Protein AF-A0A1K1P0N5-F1 (afdb_monomer_lite)

Radius of gyration: 18.88 Å; chains: 1; bounding box: 40×19×65 Å

pLDDT: mean 88.54, std 9.33, range [47.31, 95.0]

Structure (mmCIF, N/CA/C/O backbone):
data_AF-A0A1K1P0N5-F1
#
_entry.id   AF-A0A1K1P0N5-F1
#
loop_
_atom_site.group_PDB
_atom_site.id
_atom_site.type_symbol
_atom_site.label_atom_id
_atom_site.label_alt_id
_atom_site.label_comp_id
_atom_site.label_asym_id
_atom_site.label_entity_id
_atom_site.label_seq_id
_atom_site.pdbx_PDB_ins_code
_atom_site.Cartn_x
_atom_site.Cartn_y
_atom_site.Cartn_z
_atom_site.occupancy
_atom_site.B_iso_or_equiv
_atom_site.auth_seq_id
_atom_site.auth_comp_id
_atom_site.auth_asym_id
_atom_site.auth_atom_id
_atom_site.pdbx_PDB_model_num
ATOM 1 N N . MET A 1 1 ? 5.781 -5.994 2.901 1.00 82.88 1 MET A N 1
ATOM 2 C CA . MET A 1 1 ? 4.470 -6.267 2.259 1.00 82.88 1 MET A CA 1
ATOM 3 C C . MET A 1 1 ? 4.396 -5.534 0.919 1.00 82.88 1 MET A C 1
ATOM 5 O O . MET A 1 1 ? 4.981 -4.461 0.824 1.00 82.88 1 MET A O 1
ATOM 9 N N . LYS A 1 2 ? 3.709 -6.087 -0.092 1.00 89.88 2 LYS A N 1
ATOM 10 C CA . LYS A 1 2 ? 3.455 -5.442 -1.394 1.00 89.88 2 LYS A CA 1
ATOM 11 C C . LYS A 1 2 ? 2.007 -5.691 -1.821 1.00 89.88 2 LYS A C 1
ATOM 13 O O . LYS A 1 2 ? 1.591 -6.843 -1.866 1.00 89.88 2 LYS A O 1
ATOM 18 N N . ILE A 1 3 ? 1.262 -4.627 -2.107 1.00 90.62 3 ILE A N 1
ATOM 19 C CA . ILE A 1 3 ? -0.130 -4.661 -2.571 1.00 90.62 3 ILE A CA 1
ATOM 20 C C . ILE A 1 3 ? -0.167 -4.015 -3.949 1.00 90.62 3 ILE A C 1
ATOM 22 O O . ILE A 1 3 ? 0.215 -2.853 -4.100 1.00 90.62 3 ILE A O 1
ATOM 26 N N . GLN A 1 4 ? -0.611 -4.768 -4.948 1.00 92.44 4 GLN A N 1
ATOM 27 C CA . GLN A 1 4 ? -0.880 -4.228 -6.273 1.00 92.44 4 GLN A CA 1
ATOM 28 C C . GLN A 1 4 ? -2.214 -3.483 -6.263 1.00 92.44 4 GLN A C 1
ATOM 30 O O . GLN A 1 4 ? -3.205 -3.999 -5.754 1.00 92.44 4 GLN A O 1
ATOM 35 N N . VAL A 1 5 ? -2.212 -2.264 -6.791 1.00 91.69 5 VAL A N 1
ATOM 36 C CA . VAL A 1 5 ? -3.387 -1.390 -6.886 1.00 91.69 5 VAL A CA 1
ATOM 37 C C . VAL A 1 5 ? -3.875 -1.345 -8.329 1.00 91.69 5 VAL A C 1
ATOM 39 O O . VAL A 1 5 ? -5.053 -1.526 -8.589 1.00 91.69 5 VAL A O 1
ATOM 42 N N . GLU A 1 6 ? -2.956 -1.140 -9.265 1.00 90.00 6 GLU A N 1
ATOM 43 C CA . GLU A 1 6 ? -3.178 -1.255 -10.709 1.00 90.00 6 GLU A CA 1
ATOM 44 C C . GLU A 1 6 ? -1.932 -1.918 -11.320 1.00 90.00 6 GLU A C 1
ATOM 46 O O . GLU A 1 6 ? -0.969 -2.201 -10.601 1.00 90.00 6 GLU A O 1
ATOM 51 N N . ASP A 1 7 ? -1.919 -2.157 -12.632 1.00 88.31 7 ASP A N 1
ATOM 52 C CA . ASP A 1 7 ? -0.825 -2.848 -13.338 1.00 88.31 7 ASP A CA 1
ATOM 53 C C . ASP A 1 7 ? 0.574 -2.324 -12.966 1.00 88.31 7 ASP A C 1
ATOM 55 O O . ASP A 1 7 ? 1.499 -3.103 -12.708 1.00 88.31 7 ASP A O 1
ATOM 59 N N . ASP A 1 8 ? 0.715 -1.001 -12.858 1.00 91.69 8 ASP A N 1
ATOM 60 C CA . ASP A 1 8 ? 1.977 -0.326 -12.571 1.00 91.69 8 ASP A CA 1
ATOM 61 C C . ASP A 1 8 ? 2.014 0.420 -11.223 1.00 91.69 8 ASP A C 1
ATOM 63 O O . ASP A 1 8 ? 3.042 1.010 -10.882 1.00 91.69 8 ASP A O 1
ATOM 67 N N . LEU A 1 9 ? 0.942 0.371 -10.423 1.00 94.06 9 LEU A N 1
ATOM 68 C CA . LEU A 1 9 ? 0.794 1.130 -9.175 1.00 94.06 9 LEU A CA 1
ATOM 69 C C . LEU A 1 9 ? 0.712 0.198 -7.963 1.00 94.06 9 LEU A C 1
ATOM 71 O O . LEU A 1 9 ? -0.132 -0.692 -7.908 1.00 94.06 9 LEU A O 1
ATOM 75 N N . TYR A 1 10 ? 1.559 0.434 -6.961 1.00 94.88 10 TYR A N 1
ATOM 76 C CA . TYR A 1 10 ? 1.703 -0.455 -5.808 1.00 94.88 10 TYR A CA 1
ATOM 77 C C . TYR A 1 10 ? 1.815 0.317 -4.496 1.00 94.88 10 TYR A C 1
ATOM 79 O O . TYR A 1 10 ? 2.412 1.394 -4.448 1.00 94.88 10 TYR A O 1
ATOM 87 N N . ILE A 1 11 ? 1.306 -0.281 -3.419 1.00 94.44 11 ILE A N 1
ATOM 88 C CA . ILE A 1 11 ? 1.628 0.098 -2.041 1.00 94.44 11 ILE A CA 1
ATOM 89 C C . ILE A 1 11 ? 2.640 -0.912 -1.511 1.00 94.44 11 ILE A C 1
ATOM 91 O O . ILE A 1 11 ? 2.392 -2.118 -1.517 1.00 94.44 11 ILE A O 1
ATOM 95 N N . GLU A 1 12 ? 3.775 -0.433 -1.028 1.00 94.06 12 GLU A N 1
ATOM 96 C CA . GLU A 1 12 ? 4.819 -1.267 -0.444 1.00 94.06 12 GLU A CA 1
ATOM 97 C C . GLU A 1 12 ? 5.156 -0.813 0.970 1.00 94.06 12 GLU A C 1
ATOM 99 O O . GLU A 1 12 ? 5.026 0.358 1.317 1.00 94.06 12 GLU A O 1
ATOM 104 N N . ASP A 1 13 ? 5.594 -1.759 1.791 1.00 91.50 13 ASP A N 1
ATOM 105 C CA . ASP A 1 13 ? 6.204 -1.450 3.080 1.00 91.50 13 ASP A CA 1
ATOM 106 C C . ASP A 1 13 ? 7.539 -0.725 2.856 1.00 91.50 13 ASP A C 1
ATOM 108 O O . ASP A 1 13 ? 8.342 -1.111 1.997 1.00 91.50 13 ASP A O 1
ATOM 112 N N . SER A 1 14 ? 7.754 0.360 3.590 1.00 82.50 14 SER A N 1
ATOM 113 C CA . SER A 1 14 ? 8.961 1.162 3.489 1.00 82.50 14 SER A CA 1
ATOM 114 C C . SER A 1 14 ? 10.109 0.454 4.199 1.00 82.50 14 SER A C 1
ATOM 116 O O . SER A 1 14 ? 10.193 0.471 5.425 1.00 82.50 14 SER A O 1
ATOM 118 N N . SER A 1 15 ? 11.086 -0.049 3.441 1.00 72.12 15 SER A N 1
ATOM 119 C CA . SER A 1 15 ? 12.319 -0.638 3.999 1.00 72.12 15 SER A CA 1
ATOM 120 C C . SER A 1 15 ? 13.144 0.330 4.863 1.00 72.12 15 SER A C 1
ATOM 122 O O . SER A 1 15 ? 14.054 -0.086 5.571 1.00 72.12 15 SER A O 1
ATOM 124 N N . THR A 1 16 ? 12.829 1.623 4.810 1.00 73.06 16 THR A N 1
ATOM 125 C CA . THR A 1 16 ? 13.445 2.707 5.587 1.00 73.06 16 THR A CA 1
ATOM 126 C C . THR A 1 16 ? 12.711 3.040 6.894 1.00 73.06 16 THR A C 1
ATOM 128 O O . THR A 1 16 ? 13.120 3.962 7.590 1.00 73.06 16 THR A O 1
ATOM 131 N N . GLY A 1 17 ? 11.633 2.324 7.242 1.00 68.00 17 GLY A N 1
ATOM 132 C CA . GLY A 1 17 ? 10.940 2.464 8.532 1.00 68.00 17 GLY A CA 1
ATOM 133 C C . GLY A 1 17 ? 9.881 3.573 8.618 1.00 68.00 17 GLY A C 1
ATOM 134 O O . GLY A 1 17 ? 9.309 3.781 9.681 1.00 68.00 17 GLY A O 1
ATOM 135 N N . PHE A 1 18 ? 9.568 4.269 7.519 1.00 65.19 18 PHE A N 1
ATOM 136 C CA . PHE A 1 18 ? 8.565 5.351 7.492 1.00 65.19 18 PHE A CA 1
ATOM 137 C C . PHE A 1 18 ? 7.103 4.881 7.335 1.00 65.19 18 PHE A C 1
ATOM 139 O O . PHE A 1 18 ? 6.225 5.709 7.095 1.00 65.19 18 PHE A O 1
ATOM 146 N N . GLY A 1 19 ? 6.828 3.578 7.440 1.00 88.19 19 GLY A N 1
ATOM 147 C CA . GLY A 1 19 ? 5.501 3.002 7.211 1.00 88.19 19 GLY A CA 1
ATOM 148 C C . GLY A 1 19 ? 5.356 2.452 5.794 1.00 88.19 19 GLY A C 1
ATOM 149 O O . GLY A 1 19 ? 5.955 1.435 5.465 1.00 88.19 19 GLY A O 1
ATOM 150 N N . PHE A 1 20 ? 4.573 3.113 4.945 1.00 92.94 20 PHE A N 1
ATOM 151 C CA . PHE A 1 20 ? 4.179 2.637 3.617 1.00 92.94 20 PHE A CA 1
ATOM 152 C C . PHE A 1 20 ? 4.515 3.649 2.518 1.00 92.94 20 PHE A C 1
ATOM 154 O O . PHE A 1 20 ? 4.423 4.864 2.706 1.00 92.94 20 PHE A O 1
ATOM 161 N N . VAL A 1 21 ? 4.853 3.145 1.335 1.00 94.25 21 VAL A N 1
ATOM 162 C CA . VAL A 1 21 ? 5.198 3.942 0.155 1.00 94.25 21 VAL A CA 1
ATOM 163 C C . VAL A 1 21 ? 4.328 3.554 -1.029 1.00 94.25 21 VAL A C 1
ATOM 165 O O . VAL A 1 21 ? 4.077 2.377 -1.272 1.00 94.25 21 VAL A O 1
ATOM 168 N N . ILE A 1 22 ? 3.881 4.548 -1.793 1.00 94.31 22 ILE A N 1
ATOM 169 C CA . ILE A 1 22 ? 3.199 4.322 -3.068 1.00 94.31 22 ILE A CA 1
ATOM 170 C C . ILE A 1 22 ? 4.238 4.435 -4.180 1.00 94.31 22 ILE A C 1
ATOM 172 O O . ILE A 1 22 ? 4.887 5.475 -4.328 1.00 94.31 22 ILE A O 1
ATOM 176 N N . LYS A 1 23 ? 4.394 3.372 -4.966 1.00 94.38 23 LYS A N 1
ATOM 177 C CA . LYS A 1 23 ? 5.347 3.292 -6.074 1.00 94.38 23 LYS A CA 1
ATOM 178 C C . LYS A 1 23 ? 4.625 3.106 -7.394 1.00 94.38 23 LYS A C 1
ATOM 180 O O . LYS A 1 23 ? 3.700 2.303 -7.490 1.00 94.38 23 LYS A O 1
ATOM 185 N N . LYS A 1 24 ? 5.117 3.804 -8.415 1.00 94.44 24 LYS A N 1
ATOM 186 C CA . LYS A 1 24 ? 4.779 3.536 -9.810 1.00 94.44 24 LYS A CA 1
ATOM 187 C C . LYS A 1 24 ? 5.965 2.892 -10.508 1.00 94.44 24 LYS A C 1
ATOM 189 O O . LYS A 1 24 ? 7.040 3.494 -10.556 1.00 94.44 24 LYS A O 1
ATOM 194 N N . TYR A 1 25 ? 5.780 1.674 -10.986 1.00 93.25 25 TYR A N 1
ATOM 195 C CA . TYR A 1 25 ? 6.802 0.895 -11.667 1.00 93.25 25 TYR A CA 1
ATOM 196 C C . TYR A 1 25 ? 6.798 1.219 -13.159 1.00 93.25 25 TYR A C 1
ATOM 198 O O . TYR A 1 25 ? 5.745 1.348 -13.770 1.00 93.25 25 TYR A O 1
ATOM 206 N N . ALA A 1 26 ? 7.977 1.387 -13.748 1.00 90.00 26 ALA A N 1
ATOM 207 C CA . ALA A 1 26 ? 8.092 1.416 -15.198 1.00 90.00 26 ALA A CA 1
ATOM 208 C C . ALA A 1 26 ? 8.179 -0.025 -15.728 1.00 90.00 26 ALA A C 1
ATOM 210 O O . ALA A 1 26 ? 8.614 -0.915 -14.984 1.00 90.00 26 ALA A O 1
ATOM 211 N N . PRO A 1 27 ? 7.831 -0.262 -17.005 1.00 87.31 27 PRO A N 1
ATOM 212 C CA . PRO A 1 27 ? 8.144 -1.523 -17.661 1.00 87.31 27 PRO A CA 1
ATOM 213 C C . PRO A 1 27 ? 9.636 -1.869 -17.501 1.00 87.31 27 PRO A C 1
ATOM 215 O O . PRO A 1 27 ? 10.472 -0.954 -17.523 1.00 87.31 27 PRO A O 1
ATOM 218 N N . PRO A 1 28 ? 9.989 -3.157 -17.339 1.00 88.38 28 PRO A N 1
ATOM 219 C CA . PRO A 1 28 ? 11.383 -3.580 -17.312 1.00 88.38 28 PRO A CA 1
ATOM 220 C C . PRO A 1 28 ? 12.120 -3.092 -18.560 1.00 88.38 28 PRO A C 1
ATOM 222 O O . PRO A 1 28 ? 11.577 -3.127 -19.665 1.00 88.38 28 PRO A O 1
ATOM 225 N N . ARG A 1 29 ? 13.357 -2.631 -18.381 1.00 90.75 29 ARG A N 1
ATOM 226 C CA . ARG A 1 29 ? 14.247 -2.271 -19.490 1.00 90.75 29 ARG A CA 1
ATOM 227 C C . ARG A 1 29 ? 15.544 -3.054 -19.373 1.00 90.75 29 ARG A C 1
ATOM 229 O O . ARG A 1 29 ? 16.055 -3.198 -18.264 1.00 90.75 29 ARG A O 1
ATOM 236 N N . PHE A 1 30 ? 16.105 -3.480 -20.496 1.00 91.38 30 PHE A N 1
ATOM 237 C CA . PHE A 1 30 ? 17.421 -4.107 -20.507 1.00 91.38 30 PHE A CA 1
ATOM 238 C C . PHE A 1 30 ? 18.509 -3.051 -20.254 1.00 91.38 30 PHE A C 1
ATOM 240 O O . PHE A 1 30 ? 18.537 -2.004 -20.905 1.00 91.38 30 PHE A O 1
ATOM 247 N N . ASP A 1 31 ? 19.372 -3.285 -19.267 1.00 92.81 31 ASP A N 1
ATOM 248 C CA . ASP A 1 31 ? 20.541 -2.454 -18.973 1.00 92.81 31 ASP A CA 1
ATOM 249 C C . ASP A 1 31 ? 21.779 -3.121 -19.580 1.00 92.81 31 ASP A C 1
ATOM 251 O O . ASP A 1 31 ? 22.324 -4.069 -19.014 1.00 92.81 31 ASP A O 1
ATOM 255 N N . GLU A 1 32 ? 22.214 -2.632 -20.744 1.00 92.88 32 GLU A N 1
ATOM 256 C CA . GLU A 1 32 ? 23.343 -3.200 -21.496 1.00 92.88 32 GLU A CA 1
ATOM 257 C C . GLU A 1 32 ? 24.652 -3.201 -20.698 1.00 92.88 32 GLU A C 1
ATOM 259 O O . GLU A 1 32 ? 25.435 -4.142 -20.805 1.00 92.88 32 GLU A O 1
ATOM 264 N N . ALA A 1 33 ? 24.876 -2.194 -19.847 1.00 92.12 33 ALA A N 1
ATOM 265 C CA . ALA A 1 33 ? 26.087 -2.106 -19.033 1.00 92.12 33 ALA A CA 1
ATOM 266 C C . ALA A 1 33 ? 26.121 -3.174 -17.931 1.00 92.12 33 ALA A C 1
ATOM 268 O O . ALA A 1 33 ? 27.195 -3.582 -17.490 1.00 92.12 33 ALA A O 1
ATOM 269 N N . LYS A 1 34 ? 24.947 -3.622 -17.476 1.00 89.19 34 LYS A N 1
ATOM 270 C CA . LYS A 1 34 ? 24.804 -4.674 -16.462 1.00 89.19 34 LYS A CA 1
ATOM 271 C C . LYS A 1 34 ? 24.459 -6.040 -17.052 1.00 89.19 34 LYS A C 1
ATOM 273 O O . LYS A 1 34 ? 24.436 -7.011 -16.304 1.00 89.19 34 LYS A O 1
ATOM 278 N N . GLY A 1 35 ? 24.175 -6.116 -18.353 1.00 94.44 35 GLY A N 1
ATOM 279 C CA . GLY A 1 35 ? 23.774 -7.341 -19.044 1.00 94.44 35 GLY A CA 1
ATOM 280 C C . GLY A 1 35 ? 22.502 -7.983 -18.480 1.00 94.44 35 GLY A C 1
ATOM 281 O O . GLY A 1 35 ? 22.382 -9.204 -18.515 1.00 94.44 35 GLY A O 1
ATOM 282 N N . GLN A 1 36 ? 21.583 -7.195 -17.912 1.00 91.69 36 GLN A N 1
ATOM 283 C CA . GLN A 1 36 ? 20.379 -7.715 -17.255 1.00 91.69 36 GLN A CA 1
ATOM 284 C C . GLN A 1 36 ? 19.191 -6.755 -17.366 1.00 91.69 36 GLN A C 1
ATOM 286 O O . GLN A 1 36 ? 19.365 -5.538 -17.470 1.00 91.69 36 GLN A O 1
ATOM 291 N N . ASP A 1 37 ? 17.977 -7.295 -17.258 1.00 91.56 37 ASP A N 1
ATOM 292 C CA . ASP A 1 37 ? 16.769 -6.486 -17.116 1.00 91.56 37 ASP A CA 1
ATOM 293 C C . ASP A 1 37 ? 16.741 -5.776 -15.763 1.00 91.56 37 ASP A C 1
ATOM 295 O O . ASP A 1 37 ? 16.935 -6.372 -14.701 1.00 91.56 37 ASP A O 1
ATOM 299 N N . VAL A 1 38 ? 16.465 -4.475 -15.796 1.00 91.69 38 VAL A N 1
ATOM 300 C CA . VAL A 1 38 ? 16.308 -3.650 -14.604 1.00 91.69 38 VAL A CA 1
ATOM 301 C C . VAL A 1 38 ? 14.881 -3.146 -14.499 1.00 91.69 38 VAL A C 1
ATOM 303 O O . VAL A 1 38 ? 14.284 -2.626 -15.443 1.00 91.69 38 VAL A O 1
ATOM 306 N N . THR A 1 39 ? 14.340 -3.272 -13.295 1.00 88.88 39 THR A N 1
ATOM 307 C CA . THR A 1 39 ? 13.049 -2.699 -12.932 1.00 88.88 39 THR A CA 1
ATOM 308 C C . THR A 1 39 ? 13.286 -1.348 -12.272 1.00 88.88 39 THR A C 1
ATOM 310 O O . THR A 1 39 ? 13.994 -1.256 -11.267 1.00 88.88 39 THR A O 1
ATOM 313 N N . THR A 1 40 ? 12.691 -0.289 -12.813 1.00 90.75 40 THR A N 1
ATOM 314 C CA . THR A 1 40 ? 12.755 1.050 -12.219 1.00 90.75 40 THR A CA 1
ATOM 315 C C . THR A 1 40 ? 11.397 1.442 -11.651 1.00 90.75 40 THR A C 1
ATOM 317 O O . THR A 1 40 ? 10.349 0.963 -12.083 1.00 90.75 40 THR A O 1
ATOM 320 N N . HIS A 1 41 ? 11.408 2.295 -10.632 1.00 92.62 41 HIS A N 1
ATOM 321 C CA . HIS A 1 41 ? 10.185 2.805 -10.028 1.00 92.62 41 HIS A CA 1
ATOM 322 C C . HIS A 1 41 ? 10.370 4.241 -9.558 1.00 92.62 41 HIS A C 1
ATOM 324 O O . HIS A 1 41 ? 11.480 4.679 -9.254 1.00 92.62 41 HIS A O 1
ATOM 330 N N . LYS A 1 42 ? 9.252 4.958 -9.464 1.00 93.06 42 LYS A N 1
ATOM 331 C CA . LYS A 1 42 ? 9.170 6.281 -8.855 1.00 93.06 42 LYS A CA 1
ATOM 332 C C . LYS A 1 42 ? 8.334 6.201 -7.586 1.00 93.06 42 LYS A C 1
ATOM 334 O O . LYS A 1 42 ? 7.229 5.658 -7.604 1.00 93.06 42 LYS A O 1
ATOM 339 N N . ILE A 1 43 ? 8.847 6.772 -6.499 1.00 92.75 43 ILE A N 1
ATOM 340 C CA . ILE A 1 43 ? 8.067 6.989 -5.278 1.00 92.75 43 ILE A CA 1
ATOM 341 C C . ILE A 1 43 ? 7.123 8.167 -5.534 1.00 92.75 43 ILE A C 1
ATOM 343 O O . ILE A 1 43 ? 7.568 9.255 -5.900 1.00 92.75 43 ILE A O 1
ATOM 347 N N . ILE A 1 44 ? 5.822 7.932 -5.377 1.00 94.06 44 ILE A N 1
ATOM 348 C CA . ILE A 1 44 ? 4.780 8.950 -5.542 1.00 94.06 44 ILE A CA 1
ATOM 349 C C . ILE A 1 44 ? 4.550 9.680 -4.220 1.00 94.06 44 ILE A C 1
ATOM 351 O O . ILE A 1 44 ? 4.522 10.907 -4.188 1.00 94.06 44 ILE A O 1
ATOM 355 N N . ALA A 1 45 ? 4.375 8.924 -3.136 1.00 92.75 45 ALA A N 1
ATOM 356 C CA . ALA A 1 45 ? 4.063 9.459 -1.817 1.00 92.75 45 ALA A CA 1
ATOM 357 C C . ALA A 1 45 ? 4.396 8.444 -0.712 1.00 92.75 45 ALA A C 1
ATOM 359 O O . ALA A 1 45 ? 4.463 7.240 -0.969 1.00 92.75 45 ALA A O 1
ATOM 360 N N . ASN A 1 46 ? 4.570 8.942 0.514 1.00 93.25 46 ASN A N 1
ATOM 361 C CA . ASN A 1 46 ? 4.867 8.152 1.712 1.00 93.25 46 ASN A CA 1
ATOM 362 C C . ASN A 1 46 ? 3.796 8.407 2.779 1.00 93.25 46 ASN A C 1
ATOM 364 O O . ASN A 1 46 ? 3.352 9.544 2.943 1.00 93.25 46 ASN A O 1
ATOM 368 N N . PHE A 1 47 ? 3.413 7.372 3.524 1.00 92.81 47 PHE A N 1
ATOM 369 C CA . PHE A 1 47 ? 2.397 7.441 4.572 1.00 92.81 47 PHE A CA 1
ATOM 370 C C . PHE A 1 47 ? 2.785 6.577 5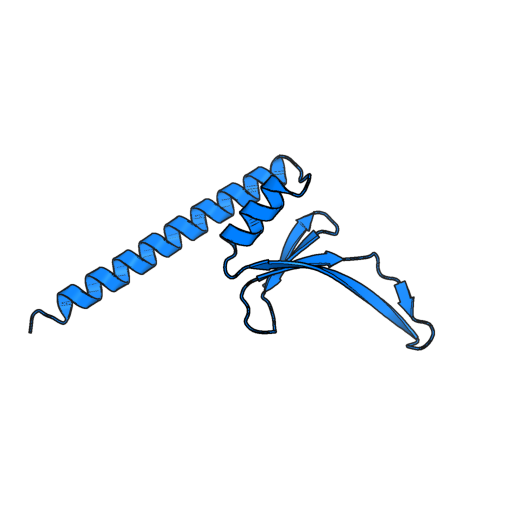.761 1.00 92.81 47 PHE A C 1
ATOM 372 O O . PHE A 1 47 ? 3.330 5.496 5.602 1.00 92.81 47 PHE A O 1
ATOM 379 N N . GLN A 1 48 ? 2.404 7.007 6.960 1.00 91.62 48 GLN A N 1
ATOM 380 C CA . GLN A 1 48 ? 2.625 6.220 8.176 1.00 91.62 48 GLN A CA 1
ATOM 381 C C . GLN A 1 48 ? 1.680 5.014 8.288 1.00 91.62 48 GLN A C 1
ATOM 383 O O . GLN A 1 48 ? 1.943 4.093 9.052 1.00 91.62 48 GLN A O 1
ATOM 388 N N . SER A 1 49 ? 0.567 5.008 7.548 1.00 90.94 49 SER A N 1
ATOM 389 C CA . SER A 1 49 ? -0.455 3.969 7.656 1.00 90.94 49 SER A CA 1
ATOM 390 C C . SER A 1 49 ? -1.041 3.583 6.301 1.00 90.94 49 SER A C 1
ATOM 392 O O . SER A 1 49 ? -1.195 4.414 5.400 1.00 90.94 49 SER A O 1
ATOM 394 N N . LEU A 1 50 ? -1.419 2.310 6.183 1.00 90.62 50 LEU A N 1
ATOM 395 C CA . LEU A 1 50 ? -2.052 1.757 4.992 1.00 90.62 50 LEU A CA 1
ATOM 396 C C . LEU A 1 50 ? -3.399 2.443 4.660 1.00 90.62 50 LEU A C 1
ATOM 398 O O . LEU A 1 50 ? -3.604 2.779 3.492 1.00 90.62 50 LEU A O 1
ATOM 402 N N . PRO A 1 51 ? -4.276 2.778 5.634 1.00 93.06 51 PRO A N 1
ATOM 403 C CA . PRO A 1 51 ? -5.448 3.620 5.376 1.00 93.06 51 PRO A CA 1
ATOM 404 C C . PRO A 1 51 ? -5.118 4.983 4.747 1.00 93.06 51 PRO A C 1
ATOM 406 O O . PRO A 1 51 ? -5.889 5.484 3.927 1.00 93.06 51 PRO A O 1
ATOM 409 N N . GLY A 1 52 ? -3.976 5.584 5.106 1.00 93.25 52 GLY A N 1
ATOM 410 C CA . GLY A 1 52 ? -3.492 6.824 4.497 1.00 93.25 52 GLY A CA 1
ATOM 411 C C . GLY A 1 52 ? -3.159 6.648 3.015 1.00 93.25 52 GLY A C 1
ATOM 412 O O . GLY A 1 52 ? -3.625 7.436 2.189 1.00 93.25 52 GLY A O 1
ATOM 413 N N . CYS A 1 53 ? -2.443 5.571 2.669 1.00 94.06 53 CYS A N 1
ATOM 414 C CA . CYS A 1 53 ? -2.160 5.213 1.276 1.00 94.06 53 CYS A CA 1
ATOM 415 C C . CYS A 1 53 ? -3.443 5.031 0.463 1.00 94.06 53 CYS A C 1
ATOM 417 O O . CYS A 1 53 ? -3.583 5.615 -0.611 1.00 94.06 53 CYS A O 1
ATOM 419 N N . VAL A 1 54 ? -4.387 4.243 0.987 1.00 93.44 54 VAL A N 1
ATOM 420 C CA . VAL A 1 5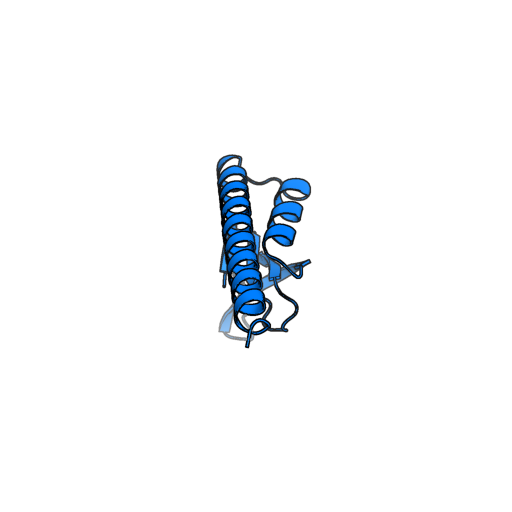4 ? -5.654 3.957 0.305 1.00 93.44 54 VAL A CA 1
ATOM 421 C C . VAL A 1 54 ? -6.447 5.237 0.066 1.00 93.44 54 VAL A C 1
ATOM 423 O O . VAL A 1 54 ? -6.912 5.473 -1.047 1.00 93.44 54 VAL A O 1
ATOM 426 N N . SER A 1 55 ? -6.566 6.095 1.084 1.00 93.75 55 SER A N 1
ATOM 427 C CA . SER A 1 55 ? -7.258 7.376 0.944 1.00 93.75 55 SER A CA 1
ATOM 428 C C . SER A 1 55 ? -6.639 8.223 -0.168 1.00 93.75 55 SER A C 1
ATOM 430 O O . SER A 1 55 ? -7.359 8.726 -1.028 1.00 93.75 55 SER A O 1
ATOM 432 N N . TYR A 1 56 ? -5.309 8.334 -0.210 1.00 94.56 56 TYR A N 1
ATOM 433 C CA . TYR A 1 56 ? -4.627 9.082 -1.263 1.00 94.56 56 TYR A CA 1
ATOM 434 C C . TYR A 1 56 ? -4.911 8.514 -2.657 1.00 94.56 56 TYR A C 1
ATOM 436 O O . TYR A 1 56 ? -5.260 9.273 -3.558 1.00 94.56 56 TYR A O 1
ATOM 444 N N . ILE A 1 57 ? -4.816 7.193 -2.825 1.00 94.44 57 ILE A N 1
ATOM 445 C CA . ILE A 1 57 ? -5.075 6.517 -4.103 1.00 94.44 57 ILE A CA 1
ATOM 446 C C . ILE A 1 57 ? -6.488 6.811 -4.593 1.00 94.44 57 ILE A C 1
ATOM 448 O O . ILE A 1 57 ? -6.649 7.289 -5.709 1.00 94.44 57 ILE A O 1
ATOM 452 N N . LEU A 1 58 ? -7.495 6.622 -3.738 1.00 92.62 58 LEU A N 1
ATOM 453 C CA . LEU A 1 58 ? -8.897 6.836 -4.101 1.00 92.62 58 LEU A CA 1
ATOM 454 C C . LEU A 1 58 ? -9.216 8.289 -4.492 1.00 92.62 58 LEU A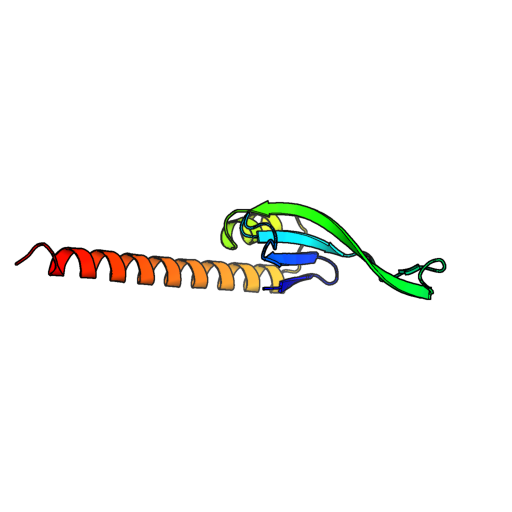 C 1
ATOM 456 O O . LEU A 1 58 ? -10.183 8.520 -5.210 1.00 92.62 58 LEU A O 1
ATOM 460 N N . HIS A 1 59 ? -8.437 9.267 -4.014 1.00 91.75 59 HIS A N 1
ATOM 461 C CA . HIS A 1 59 ? -8.649 10.688 -4.319 1.00 91.75 59 HIS A CA 1
ATOM 462 C C . HIS A 1 59 ? -7.781 11.217 -5.466 1.00 9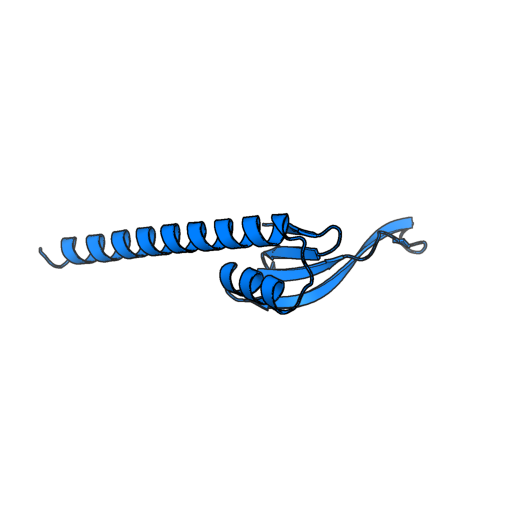1.75 59 HIS A C 1
ATOM 464 O O . HIS A 1 59 ? -8.158 12.194 -6.113 1.00 91.75 59 HIS A O 1
ATOM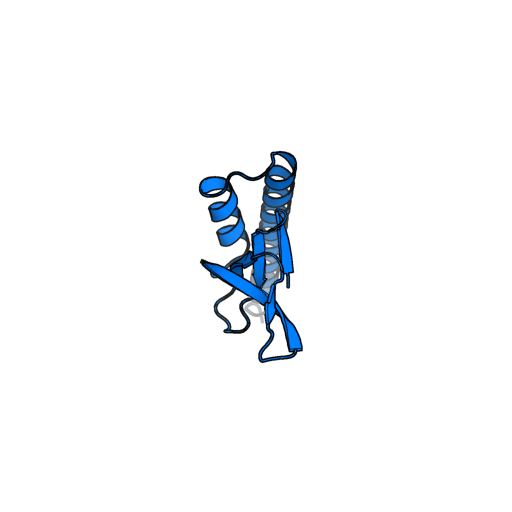 470 N N . LYS A 1 60 ? -6.578 10.666 -5.662 1.00 91.00 60 LYS A N 1
ATOM 471 C CA . LYS A 1 60 ? -5.560 11.219 -6.574 1.00 91.00 60 LYS A CA 1
ATOM 472 C C . LYS A 1 60 ? -5.293 10.353 -7.794 1.00 91.00 60 LYS A C 1
ATOM 474 O O . LYS A 1 60 ? -4.695 10.849 -8.746 1.00 91.00 60 LYS A O 1
ATOM 479 N N . HIS A 1 61 ? -5.727 9.099 -7.781 1.00 87.06 61 HIS A N 1
ATOM 480 C CA . HIS A 1 61 ? -5.526 8.164 -8.875 1.00 87.06 61 HIS A CA 1
ATOM 481 C C . HIS A 1 61 ? -6.866 7.695 -9.431 1.00 87.06 61 HIS A C 1
ATOM 483 O O . HIS A 1 61 ? -7.822 7.465 -8.694 1.00 87.06 61 HIS A O 1
ATOM 489 N N . ASN A 1 62 ? -6.918 7.550 -10.753 1.00 86.56 62 ASN A N 1
ATOM 490 C CA . ASN A 1 62 ? -8.061 6.957 -11.425 1.00 86.56 62 ASN A CA 1
ATOM 491 C C . ASN A 1 62 ? -7.900 5.435 -11.381 1.00 86.56 62 ASN A C 1
ATOM 493 O O . ASN A 1 62 ? -7.250 4.859 -12.249 1.00 86.56 62 ASN A O 1
ATOM 497 N N . VAL A 1 63 ? -8.404 4.825 -10.313 1.00 89.50 63 VAL A N 1
ATOM 498 C CA . VAL A 1 63 ? -8.425 3.369 -10.135 1.00 89.50 63 VAL A CA 1
ATOM 499 C C . VAL A 1 63 ? -9.752 2.793 -10.613 1.00 89.50 63 VAL A C 1
ATOM 501 O O . VAL A 1 63 ? -10.780 3.475 -10.596 1.00 89.50 63 VAL A O 1
ATOM 504 N N . SER A 1 64 ? -9.745 1.531 -11.029 1.00 91.38 64 SER A N 1
ATOM 505 C CA . SER A 1 64 ? -10.968 0.829 -11.424 1.00 91.38 64 SER A CA 1
ATOM 506 C C . SER A 1 64 ? -11.982 0.751 -10.271 1.00 91.38 64 SER A C 1
ATOM 508 O O . SER A 1 64 ? -11.621 0.722 -9.093 1.00 91.38 64 SER A O 1
ATOM 510 N N . ASN A 1 65 ? -13.280 0.689 -10.593 1.00 89.50 65 ASN A N 1
ATOM 511 C CA . ASN A 1 65 ? -14.339 0.629 -9.575 1.00 89.50 65 ASN A CA 1
ATOM 512 C C . ASN A 1 65 ? -14.230 -0.610 -8.672 1.00 89.50 65 ASN A C 1
ATOM 514 O O . ASN A 1 65 ? -14.517 -0.519 -7.479 1.00 89.50 65 ASN A O 1
ATOM 518 N N . SER A 1 66 ? -13.813 -1.751 -9.231 1.00 91.12 66 SER A N 1
ATOM 519 C CA . SER A 1 66 ? -13.556 -2.978 -8.471 1.00 91.12 66 SER A CA 1
ATOM 520 C C . SER A 1 66 ? -12.396 -2.785 -7.499 1.00 91.12 66 SER A C 1
ATOM 522 O O . SER A 1 66 ? -12.576 -2.988 -6.302 1.00 91.12 66 SER A O 1
ATOM 524 N N . CYS A 1 67 ? -11.256 -2.272 -7.973 1.00 92.12 67 CYS A N 1
ATOM 525 C CA . CYS A 1 67 ? -10.111 -1.984 -7.112 1.00 92.12 67 CYS A CA 1
ATOM 526 C C . CYS A 1 67 ? -10.477 -0.986 -6.005 1.00 92.12 67 CYS A C 1
ATOM 528 O O . CYS A 1 67 ? -10.182 -1.197 -4.829 1.00 92.12 67 CYS A O 1
ATOM 530 N N . ALA A 1 68 ? -11.205 0.080 -6.346 1.00 91.06 68 ALA A N 1
ATOM 531 C CA . ALA A 1 68 ? -11.663 1.058 -5.368 1.00 91.06 68 ALA A CA 1
ATOM 532 C C . ALA A 1 68 ? -12.538 0.431 -4.268 1.00 91.06 68 ALA A C 1
ATOM 534 O O . ALA A 1 68 ? -12.459 0.848 -3.109 1.00 91.06 68 ALA A O 1
ATOM 535 N N . ALA A 1 69 ? -13.379 -0.547 -4.616 1.00 92.88 69 ALA A N 1
ATOM 536 C CA . ALA A 1 69 ? -14.199 -1.281 -3.658 1.00 92.88 69 ALA A CA 1
ATOM 537 C C . ALA A 1 69 ? -13.340 -2.174 -2.749 1.00 92.88 69 ALA A C 1
ATOM 539 O O . ALA A 1 69 ? -13.493 -2.110 -1.526 1.00 92.88 69 ALA A O 1
ATOM 540 N N . ASP A 1 70 ? -12.390 -2.913 -3.320 1.00 93.19 70 ASP A N 1
ATOM 541 C CA . ASP A 1 70 ? -11.483 -3.793 -2.575 1.00 93.19 70 ASP A CA 1
ATOM 542 C C . ASP A 1 70 ? -10.618 -3.003 -1.584 1.00 93.19 70 ASP A C 1
ATOM 544 O O . ASP A 1 70 ? -10.509 -3.356 -0.408 1.00 93.19 70 ASP A O 1
ATOM 548 N N . LEU A 1 71 ? -10.080 -1.856 -2.009 1.00 92.75 71 LEU A N 1
ATOM 549 C CA . LEU A 1 71 ? -9.303 -0.967 -1.144 1.00 92.75 71 LEU A CA 1
ATOM 550 C C . LEU A 1 71 ? -10.141 -0.392 0.011 1.00 92.75 71 LEU A C 1
ATOM 552 O O . LEU A 1 71 ? -9.656 -0.268 1.144 1.00 92.75 71 LEU A O 1
ATOM 556 N N . LYS A 1 72 ? -11.410 -0.047 -0.243 1.00 93.38 72 LYS A N 1
ATOM 557 C CA . LYS A 1 72 ? -12.339 0.400 0.808 1.00 93.38 72 LYS A CA 1
ATOM 558 C C . LYS A 1 72 ? -12.625 -0.722 1.804 1.00 93.38 72 LYS A C 1
ATOM 560 O O . LYS A 1 72 ? -12.582 -0.464 3.008 1.00 93.38 72 LYS A O 1
ATOM 565 N N . ALA A 1 73 ? -12.870 -1.942 1.327 1.00 93.06 73 ALA A N 1
ATOM 566 C CA . ALA A 1 73 ? -13.105 -3.107 2.177 1.00 93.06 73 ALA A CA 1
ATOM 567 C C . ALA A 1 73 ? -11.884 -3.410 3.059 1.00 93.06 73 ALA A C 1
ATOM 569 O O . ALA A 1 73 ? -12.016 -3.537 4.277 1.00 93.06 73 ALA A O 1
ATOM 570 N N . LEU A 1 74 ? -10.684 -3.399 2.471 1.00 90.12 74 LEU A N 1
ATOM 571 C CA . LEU A 1 74 ? -9.425 -3.562 3.196 1.00 90.12 74 LEU A CA 1
ATOM 572 C C . LEU A 1 74 ? -9.261 -2.503 4.294 1.00 90.12 74 LEU A C 1
ATOM 574 O O . LEU A 1 74 ? -8.941 -2.823 5.437 1.00 90.12 74 LEU A O 1
ATOM 578 N N . THR A 1 75 ? -9.542 -1.237 3.977 1.00 91.81 75 THR A N 1
ATOM 579 C CA . THR A 1 75 ? -9.455 -0.135 4.949 1.00 91.81 75 THR A CA 1
ATOM 580 C C . THR A 1 75 ? -10.424 -0.314 6.116 1.00 91.81 75 THR A C 1
ATOM 582 O O . THR A 1 75 ? -10.080 -0.020 7.262 1.00 91.81 75 THR A O 1
ATOM 585 N N . GLN A 1 76 ? -11.645 -0.778 5.845 1.00 93.12 76 GLN A N 1
ATOM 586 C CA . GLN A 1 76 ? -12.625 -1.054 6.894 1.00 93.12 76 GLN A CA 1
ATOM 587 C C . GLN A 1 76 ? -12.162 -2.189 7.804 1.00 93.12 76 GLN A C 1
ATOM 589 O O . GLN A 1 76 ? -12.305 -2.080 9.021 1.00 93.12 76 GLN A O 1
ATOM 594 N N . GLU A 1 77 ? -11.583 -3.245 7.239 1.00 94.19 77 GLU A N 1
ATOM 595 C CA . GLU A 1 77 ? -11.112 -4.385 8.018 1.00 94.19 77 GLU A CA 1
ATOM 596 C C . GLU A 1 77 ? -9.923 -4.017 8.913 1.00 94.19 77 GLU A C 1
ATOM 598 O O . GLU A 1 77 ? -9.930 -4.334 10.102 1.00 94.19 77 GLU A O 1
ATOM 603 N N . ILE A 1 78 ? -8.972 -3.228 8.402 1.00 91.06 78 ILE A N 1
ATOM 604 C CA . ILE A 1 78 ? -7.858 -2.691 9.200 1.00 91.06 78 ILE A CA 1
ATOM 605 C C . ILE A 1 78 ? -8.384 -1.894 10.397 1.00 91.06 78 ILE A C 1
ATOM 607 O O . ILE A 1 78 ? -7.974 -2.132 11.530 1.00 91.06 78 ILE A O 1
ATOM 611 N N . ARG A 1 79 ? -9.351 -0.996 10.177 1.00 91.12 79 ARG A N 1
ATOM 612 C CA . ARG A 1 79 ? -9.939 -0.192 11.262 1.00 91.12 79 ARG A CA 1
ATOM 613 C C . ARG A 1 79 ? -10.626 -1.049 12.322 1.00 91.12 79 ARG A C 1
ATOM 615 O O . ARG A 1 79 ? -10.554 -0.726 13.507 1.00 91.12 79 ARG A O 1
ATOM 622 N N . LYS A 1 80 ? -11.296 -2.136 11.922 1.00 94.31 80 LYS A N 1
ATOM 623 C CA . LYS A 1 80 ? -11.884 -3.084 12.880 1.00 94.31 80 LYS A CA 1
ATOM 624 C C . LYS A 1 80 ? -10.798 -3.762 13.710 1.00 94.31 80 LYS A C 1
ATOM 626 O O . LYS A 1 80 ? -10.938 -3.836 14.928 1.00 94.31 80 LYS A O 1
ATOM 631 N N . GLN A 1 81 ? -9.717 -4.216 13.078 1.00 92.56 81 GLN A N 1
ATOM 632 C CA . GLN A 1 81 ? -8.594 -4.844 13.777 1.00 92.56 81 GLN A CA 1
ATOM 633 C C . GLN A 1 81 ? -7.915 -3.872 14.753 1.00 92.56 81 GLN A C 1
ATOM 635 O O . GLN A 1 81 ? -7.703 -4.226 15.912 1.00 92.56 81 GLN A O 1
ATOM 640 N N . GLU A 1 82 ? -7.666 -2.625 14.346 1.00 90.44 82 GLU A N 1
ATOM 641 C CA . GLU A 1 82 ? -7.127 -1.571 15.218 1.00 90.44 82 GLU A CA 1
ATOM 642 C C . GLU A 1 82 ? -8.029 -1.315 16.438 1.00 90.44 82 GLU A C 1
ATOM 644 O O . GLU A 1 82 ? -7.545 -1.216 17.570 1.00 90.44 82 GLU A O 1
ATOM 649 N N . ALA A 1 83 ? -9.350 -1.262 16.235 1.00 91.69 83 ALA A N 1
ATOM 650 C CA . ALA A 1 83 ? -10.313 -1.097 17.320 1.00 91.69 83 ALA A CA 1
ATOM 651 C C . ALA A 1 83 ? -10.307 -2.290 18.291 1.00 91.69 83 ALA A C 1
ATOM 653 O O . ALA A 1 83 ? -10.343 -2.097 19.509 1.00 91.69 83 ALA A O 1
ATOM 654 N N . LEU A 1 84 ? -10.225 -3.522 17.777 1.00 95.00 84 LEU A N 1
ATOM 655 C CA . LEU A 1 84 ? -10.123 -4.729 18.602 1.00 95.00 84 LEU A CA 1
ATOM 656 C C . LEU A 1 84 ? -8.847 -4.726 19.447 1.00 95.00 84 LEU A C 1
ATOM 658 O O . LEU A 1 84 ? -8.916 -4.967 20.652 1.00 95.00 84 LEU A O 1
ATOM 662 N N . ILE A 1 85 ? -7.706 -4.393 18.842 1.00 93.00 85 ILE A N 1
ATOM 663 C CA . ILE A 1 85 ? -6.416 -4.289 19.534 1.00 93.00 85 ILE A CA 1
ATOM 664 C C . ILE A 1 85 ? -6.496 -3.250 20.659 1.00 93.00 85 ILE A C 1
ATOM 666 O O . ILE A 1 85 ? -6.139 -3.546 21.800 1.00 93.00 85 ILE A O 1
ATOM 670 N N . LYS A 1 86 ? -7.031 -2.056 20.376 1.00 92.06 86 LYS A N 1
ATOM 671 C CA . LYS A 1 86 ? -7.210 -1.000 21.383 1.00 92.06 86 LYS A CA 1
ATOM 672 C C . LYS A 1 86 ? -8.066 -1.475 22.561 1.00 92.06 86 LYS A C 1
ATOM 674 O O . LYS A 1 86 ? -7.678 -1.297 23.715 1.00 92.06 86 LYS A O 1
ATOM 679 N N . ASN A 1 87 ? -9.185 -2.140 22.274 1.00 93.00 87 ASN A N 1
ATOM 680 C CA . ASN A 1 87 ? -10.076 -2.680 23.300 1.00 93.00 87 ASN A CA 1
ATOM 681 C C . ASN A 1 87 ? -9.390 -3.743 24.174 1.00 93.00 87 ASN A C 1
ATOM 683 O O . ASN A 1 87 ? -9.633 -3.795 25.380 1.00 93.00 87 ASN A O 1
ATOM 687 N N . LEU A 1 88 ? -8.536 -4.591 23.592 1.00 94.06 88 LEU A N 1
ATOM 688 C CA . LEU A 1 88 ? -7.759 -5.581 24.345 1.00 94.06 88 LEU A CA 1
ATOM 689 C C . LEU A 1 88 ? -6.759 -4.904 25.295 1.00 94.06 88 LEU A C 1
ATOM 691 O O . LEU A 1 88 ? -6.703 -5.261 26.474 1.00 94.06 88 LEU A O 1
ATOM 695 N N . PHE A 1 89 ? -6.037 -3.883 24.825 1.00 88.88 89 PHE A N 1
ATOM 696 C CA . PHE A 1 89 ? -5.104 -3.122 25.662 1.00 88.88 89 PHE A CA 1
ATOM 697 C C . PHE A 1 89 ? -5.800 -2.401 26.823 1.00 88.88 89 PHE A C 1
ATOM 699 O O . PHE A 1 89 ? -5.305 -2.414 27.951 1.00 88.88 89 PHE A O 1
ATOM 706 N N . GLU A 1 90 ? -6.958 -1.788 26.580 1.00 91.44 90 GLU A N 1
ATOM 707 C CA . GLU A 1 90 ? -7.725 -1.102 27.626 1.00 91.44 90 GLU A CA 1
ATOM 708 C C . GLU A 1 90 ? -8.247 -2.063 28.699 1.00 91.44 90 GLU A C 1
ATOM 710 O O . GLU A 1 90 ? -8.234 -1.725 29.885 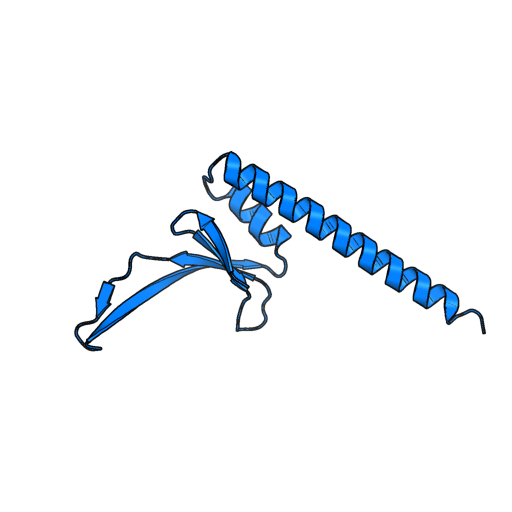1.00 91.44 90 GLU A O 1
ATOM 715 N N . LYS A 1 91 ? -8.664 -3.275 28.311 1.00 83.94 91 LYS A N 1
ATOM 716 C CA . LYS A 1 91 ? -9.071 -4.320 29.261 1.00 83.94 91 LYS A CA 1
ATOM 717 C C . LYS A 1 91 ? -7.908 -4.761 30.150 1.00 83.94 91 LYS A C 1
ATOM 719 O O . LYS A 1 91 ? -8.093 -4.834 31.361 1.00 83.94 91 LYS A O 1
ATOM 724 N N . SER A 1 92 ? -6.721 -4.968 29.574 1.00 78.38 92 SER A N 1
ATOM 725 C CA . SER A 1 92 ? -5.522 -5.387 30.320 1.00 78.38 92 SER A CA 1
ATOM 726 C C . SER A 1 92 ? -5.128 -4.389 31.416 1.00 78.38 92 SER A C 1
ATOM 728 O O . SER A 1 92 ? -4.821 -4.788 32.539 1.00 78.38 92 SER A O 1
ATOM 730 N N . LYS A 1 93 ? -5.210 -3.080 31.132 1.00 76.44 93 LYS A N 1
ATOM 731 C CA . LYS A 1 93 ? -4.888 -2.023 32.110 1.00 76.44 93 LYS A CA 1
ATOM 732 C C . LYS A 1 93 ? -5.836 -2.001 33.313 1.00 76.44 93 LYS A C 1
ATOM 734 O O . LYS A 1 93 ? -5.412 -1.682 34.419 1.00 76.44 93 LYS A O 1
ATOM 739 N N . ARG A 1 94 ? -7.115 -2.345 33.119 1.00 71.38 94 ARG A N 1
ATOM 740 C CA . ARG A 1 94 ? -8.109 -2.391 34.210 1.00 71.38 94 ARG A CA 1
ATOM 741 C C . ARG A 1 94 ? -7.866 -3.556 35.169 1.00 71.38 94 ARG A C 1
ATOM 743 O O . ARG A 1 94 ? -8.169 -3.435 36.348 1.00 71.38 94 ARG A O 1
ATOM 750 N N . THR A 1 95 ? -7.312 -4.660 34.677 1.00 66.12 95 THR A N 1
ATOM 751 C CA . THR A 1 95 ? -6.983 -5.838 35.492 1.00 66.12 95 THR A CA 1
ATOM 752 C C . THR A 1 95 ? -5.699 -5.688 36.313 1.00 66.12 95 THR A C 1
ATOM 754 O O . THR A 1 95 ? -5.589 -6.327 37.354 1.00 66.12 95 THR A O 1
ATOM 757 N N . GLU A 1 96 ? -4.751 -4.840 35.901 1.00 61.22 96 GLU A N 1
ATOM 758 C CA . GLU A 1 96 ? -3.498 -4.611 36.645 1.00 61.22 96 GLU A CA 1
ATOM 759 C C . GLU A 1 96 ? -3.624 -3.556 37.754 1.00 61.22 96 GLU A C 1
ATOM 761 O O . GLU A 1 96 ? -2.981 -3.687 38.788 1.00 61.22 96 GLU A O 1
ATOM 766 N N . GLY A 1 97 ? -4.489 -2.549 37.596 1.00 56.19 97 GLY A N 1
ATOM 767 C CA . GLY A 1 97 ? -4.701 -1.499 38.606 1.00 56.19 97 GLY A CA 1
ATOM 768 C C . GLY A 1 97 ? -5.597 -1.890 39.788 1.00 56.19 97 GLY A C 1
ATOM 769 O O . GLY A 1 97 ? -6.015 -1.014 40.537 1.00 56.19 97 GLY A O 1
ATOM 770 N N . SER A 1 98 ? -5.946 -3.172 39.922 1.00 53.75 98 SER A N 1
ATOM 771 C CA . SER A 1 98 ? -6.939 -3.667 40.884 1.00 53.75 98 SER A CA 1
ATOM 772 C C . SER A 1 98 ? -6.365 -4.661 41.910 1.00 53.75 98 SER A C 1
ATOM 774 O O . SER A 1 98 ? -7.135 -5.415 42.506 1.00 53.75 98 SER A O 1
ATOM 776 N N . LYS A 1 99 ? -5.036 -4.684 42.095 1.00 47.31 99 LYS A N 1
ATOM 777 C CA . LYS A 1 99 ? -4.328 -5.472 43.118 1.00 47.31 99 LYS A CA 1
ATOM 778 C C . LYS A 1 99 ? -3.662 -4.584 44.157 1.00 47.31 99 LYS A C 1
ATOM 780 O O . LYS A 1 99 ? -3.152 -3.516 43.760 1.00 47.31 99 LYS A O 1
#

Foldseek 3Di:
DWDDLDPQWIWDADPVQQGIWIKGKDPWDQDPVVRGTDIDIDTPDTDNDLLVVLVCCLVPHDGDPVSNVVSVVVSVVVVVVVVVVVVVVVVVVVVVVPD

Sequence (99 aa):
MKIQVEDDLYIEDSSTGFGFVIKKYAPPRFDEAKGQDVTTHKIIANFQSLPGCVSYILHKHNVSNSCAADLKALTQEIRKQEALIKNLFEKSKRTEGSK

Secondary structure (DSSP, 8-state):
-EEEEETTEEEEE-TTSSSEEEEEEPPPEEETTTTEEE--EEEEEEESSHHHHHHHHHHHS---HHHHHHHHHHHHHHHHHHHHHHHHHHHHHHHHTT-